Protein AF-A0A843LZJ2-F1 (afdb_monomer_lite)

Structure (mmCIF, N/CA/C/O backbone):
data_AF-A0A843LZJ2-F1
#
_entry.id   AF-A0A843LZJ2-F1
#
loop_
_atom_site.group_PDB
_atom_site.id
_atom_site.type_symbol
_atom_site.label_atom_id
_atom_site.label_alt_id
_atom_site.label_comp_id
_atom_site.label_asym_id
_atom_site.label_entity_id
_atom_site.label_seq_id
_atom_site.pdbx_PDB_ins_code
_atom_site.Cartn_x
_atom_site.Cartn_y
_atom_site.Cartn_z
_atom_site.occupancy
_atom_site.B_iso_or_equiv
_atom_site.auth_seq_id
_atom_site.auth_comp_id
_atom_site.auth_asym_id
_atom_site.auth_atom_id
_atom_site.pdbx_PDB_model_num
ATOM 1 N N . MET A 1 1 ? 17.693 2.033 5.895 1.00 59.19 1 MET A N 1
ATOM 2 C CA . MET A 1 1 ? 16.723 3.077 6.287 1.00 59.19 1 MET A CA 1
ATOM 3 C C . MET A 1 1 ? 16.657 4.101 5.168 1.00 59.19 1 MET A C 1
ATOM 5 O O . MET A 1 1 ? 17.699 4.420 4.603 1.00 59.19 1 MET A O 1
ATOM 9 N N . SER A 1 2 ? 15.455 4.551 4.815 1.00 78.00 2 SER A N 1
ATOM 10 C CA . SER A 1 2 ? 15.228 5.676 3.907 1.00 78.00 2 SER A CA 1
ATOM 11 C C . SER A 1 2 ? 15.873 6.937 4.473 1.00 78.00 2 SER A C 1
ATOM 13 O O . SER A 1 2 ? 15.795 7.189 5.675 1.00 78.00 2 SER A O 1
ATOM 15 N N . LYS A 1 3 ? 16.512 7.731 3.607 1.00 71.62 3 LYS A N 1
ATOM 16 C CA . LYS A 1 3 ? 17.080 9.030 3.994 1.00 71.62 3 LYS A CA 1
ATOM 17 C C . LYS A 1 3 ? 16.000 10.080 4.270 1.00 71.62 3 LYS A C 1
ATOM 19 O O . LYS A 1 3 ? 16.296 11.067 4.928 1.00 71.62 3 LYS A O 1
ATOM 24 N N . CYS A 1 4 ? 14.785 9.865 3.767 1.00 66.31 4 CYS A N 1
ATOM 25 C CA . CYS A 1 4 ? 13.706 10.846 3.822 1.00 66.31 4 CYS A CA 1
ATOM 26 C C . CYS A 1 4 ? 12.745 10.570 4.988 1.00 66.31 4 CYS A C 1
ATOM 28 O O . CYS A 1 4 ? 12.424 11.487 5.729 1.00 66.31 4 CYS A O 1
ATOM 30 N N . HIS A 1 5 ? 12.321 9.310 5.179 1.00 77.56 5 HIS A N 1
ATOM 31 C CA . HIS A 1 5 ? 11.197 8.976 6.074 1.00 77.56 5 HIS A CA 1
ATOM 32 C C . HIS A 1 5 ? 11.365 7.623 6.798 1.00 77.56 5 HIS A C 1
ATOM 34 O O . HIS A 1 5 ? 10.472 6.785 6.835 1.00 77.56 5 HIS A O 1
ATOM 40 N N . GLY A 1 6 ? 12.538 7.359 7.381 1.00 86.31 6 GLY A N 1
ATOM 41 C CA . GLY A 1 6 ? 12.720 6.190 8.252 1.00 86.31 6 GLY A CA 1
ATOM 42 C C . GLY A 1 6 ? 12.729 4.849 7.504 1.00 86.31 6 GLY A C 1
ATOM 43 O O . GLY A 1 6 ? 13.756 4.464 6.941 1.00 86.31 6 GLY A O 1
ATOM 44 N N . ARG A 1 7 ? 11.630 4.084 7.536 1.00 89.88 7 ARG A N 1
ATOM 45 C CA . ARG A 1 7 ? 11.516 2.820 6.777 1.00 89.88 7 ARG A CA 1
ATOM 46 C C . ARG A 1 7 ? 11.232 3.121 5.300 1.00 89.88 7 ARG A C 1
ATOM 48 O O . ARG A 1 7 ? 10.921 4.245 4.930 1.00 89.88 7 ARG A O 1
ATOM 55 N N . GLY A 1 8 ? 11.459 2.153 4.423 1.00 91.56 8 GLY A N 1
ATOM 56 C CA . GLY A 1 8 ? 11.220 2.341 2.996 1.00 91.56 8 GLY A CA 1
ATOM 57 C C . GLY A 1 8 ? 11.446 1.065 2.208 1.00 91.56 8 GLY A C 1
ATOM 58 O O . GLY A 1 8 ? 12.238 0.214 2.624 1.00 91.56 8 GLY A O 1
ATOM 59 N N . VAL A 1 9 ? 10.762 0.964 1.075 1.00 95.00 9 VAL A N 1
ATOM 60 C CA . VAL A 1 9 ? 10.885 -0.148 0.132 1.00 95.00 9 VAL A CA 1
ATOM 61 C C . VAL A 1 9 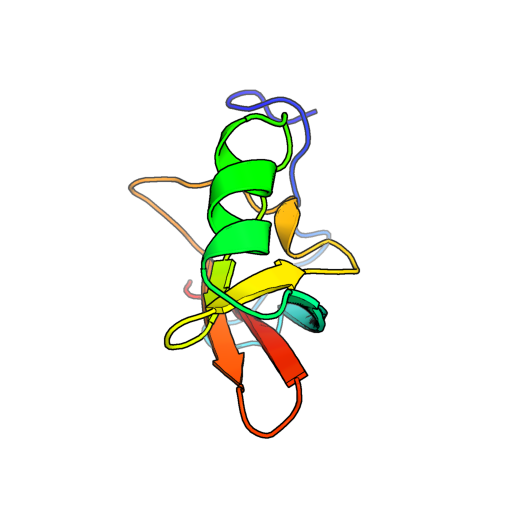? 11.882 0.210 -0.967 1.00 95.00 9 VAL A C 1
ATOM 63 O O . VAL A 1 9 ? 11.887 1.329 -1.476 1.00 95.00 9 VAL A O 1
ATOM 66 N N . PHE A 1 10 ? 12.754 -0.741 -1.309 1.00 94.62 10 PHE A N 1
ATOM 67 C CA . PHE A 1 10 ? 13.809 -0.574 -2.307 1.00 94.62 10 PHE A CA 1
ATOM 68 C C . PHE A 1 10 ? 13.807 -1.763 -3.262 1.00 94.62 10 PHE A C 1
ATOM 70 O O . PHE A 1 10 ? 13.766 -2.916 -2.825 1.00 94.62 10 PHE A O 1
ATOM 77 N N . ALA A 1 11 ? 13.890 -1.483 -4.560 1.00 94.81 11 ALA A N 1
ATOM 78 C CA . ALA A 1 11 ? 13.984 -2.519 -5.574 1.00 94.81 11 ALA A CA 1
ATOM 79 C C . ALA A 1 11 ? 15.297 -3.305 -5.419 1.00 94.81 11 ALA A C 1
ATOM 81 O O . ALA A 1 11 ? 16.369 -2.731 -5.226 1.00 94.81 11 ALA A O 1
ATOM 82 N N . ARG A 1 12 ? 15.213 -4.638 -5.495 1.00 95.19 12 ARG A N 1
ATOM 83 C CA . ARG A 1 12 ? 16.385 -5.537 -5.465 1.00 95.19 12 ARG A CA 1
ATOM 84 C C . ARG A 1 12 ? 16.862 -5.964 -6.853 1.00 95.19 12 ARG A C 1
ATOM 86 O O . ARG A 1 12 ? 17.854 -6.679 -6.959 1.00 95.19 12 ARG A O 1
ATOM 93 N N . ARG A 1 13 ? 16.124 -5.567 -7.884 1.00 95.94 13 ARG A N 1
ATOM 94 C CA . ARG A 1 13 ? 16.365 -5.824 -9.301 1.00 95.94 13 ARG A CA 1
ATOM 95 C C . ARG A 1 13 ? 15.727 -4.706 -10.115 1.00 95.94 13 ARG A C 1
ATOM 97 O O . ARG A 1 13 ? 14.919 -3.951 -9.572 1.00 95.94 13 ARG A O 1
ATOM 104 N N . ASP A 1 14 ? 16.024 -4.684 -11.402 1.00 96.06 14 ASP A N 1
ATOM 105 C CA . ASP A 1 14 ? 15.331 -3.813 -12.340 1.00 96.06 14 ASP A CA 1
ATOM 106 C C . ASP A 1 14 ? 13.858 -4.235 -12.473 1.00 96.06 14 ASP A C 1
ATOM 108 O O . ASP A 1 14 ? 13.518 -5.428 -12.442 1.00 96.06 14 ASP A O 1
ATOM 112 N N . LEU A 1 15 ? 12.989 -3.231 -12.568 1.00 96.75 15 LEU A N 1
ATOM 113 C CA . LEU A 1 15 ? 11.545 -3.357 -12.745 1.00 96.75 15 LEU A CA 1
ATOM 114 C C . LEU A 1 15 ? 11.169 -2.702 -14.070 1.00 96.75 15 LEU A C 1
ATOM 116 O O . LEU A 1 15 ? 11.715 -1.657 -14.421 1.00 96.75 15 LEU A O 1
ATOM 120 N N . LEU A 1 16 ? 10.244 -3.315 -14.802 1.00 96.69 16 LEU A N 1
ATOM 121 C CA . LEU A 1 16 ? 9.698 -2.717 -16.017 1.00 96.69 16 LEU A CA 1
ATOM 122 C C . LEU A 1 16 ? 8.534 -1.786 -15.669 1.00 96.69 16 LEU A C 1
ATOM 124 O O . LEU A 1 16 ? 7.766 -2.054 -14.748 1.00 96.69 16 LEU A O 1
ATOM 128 N N . ALA A 1 17 ? 8.359 -0.713 -16.440 1.00 96.38 17 ALA A N 1
ATOM 129 C CA . ALA A 1 17 ? 7.181 0.139 -16.312 1.00 96.38 17 ALA A CA 1
ATOM 130 C C . ALA A 1 17 ? 5.893 -0.689 -16.504 1.00 96.38 17 ALA A C 1
ATOM 132 O O . ALA A 1 17 ? 5.776 -1.473 -17.447 1.00 96.38 17 ALA A O 1
ATOM 133 N N . GLY A 1 18 ? 4.936 -0.523 -15.592 1.00 96.31 18 GLY A N 1
ATOM 134 C CA . GLY A 1 18 ? 3.686 -1.281 -15.517 1.00 96.31 18 GLY A CA 1
ATOM 135 C C . GLY A 1 18 ? 3.785 -2.625 -14.785 1.00 96.31 18 GLY A C 1
ATOM 136 O O . GLY A 1 18 ? 2.767 -3.293 -14.605 1.00 96.31 18 GLY A O 1
ATOM 137 N N . GLU A 1 19 ? 4.974 -3.044 -14.349 1.00 97.69 19 GLU A N 1
ATOM 138 C CA . GLU A 1 19 ? 5.150 -4.303 -13.624 1.00 97.69 19 GLU A CA 1
ATOM 139 C C . GLU A 1 19 ? 4.541 -4.233 -12.214 1.00 97.69 19 GLU A C 1
ATOM 141 O O . GLU A 1 19 ? 4.746 -3.260 -11.488 1.00 97.69 19 GLU A O 1
ATOM 146 N N . VAL A 1 20 ? 3.822 -5.285 -11.802 1.00 97.25 20 VAL A N 1
ATOM 147 C CA . VAL A 1 20 ? 3.343 -5.431 -10.417 1.00 97.25 20 VAL A CA 1
ATOM 148 C C . VAL A 1 20 ? 4.542 -5.653 -9.498 1.00 97.25 20 VAL A C 1
ATOM 150 O O . VAL A 1 20 ? 5.249 -6.654 -9.616 1.00 97.25 20 VAL A O 1
ATOM 153 N N . ILE A 1 21 ? 4.739 -4.741 -8.552 1.00 97.75 21 ILE A N 1
ATOM 154 C CA . ILE A 1 21 ? 5.759 -4.845 -7.508 1.00 97.75 21 ILE A CA 1
ATOM 155 C C . ILE A 1 21 ? 5.238 -5.706 -6.355 1.00 97.75 21 ILE A C 1
ATOM 157 O O . ILE A 1 21 ? 5.930 -6.621 -5.911 1.00 97.75 21 ILE A O 1
ATOM 161 N N . GLU A 1 22 ? 4.027 -5.420 -5.873 1.00 97.75 22 GLU A N 1
ATOM 162 C CA . GLU A 1 22 ? 3.425 -6.110 -4.730 1.00 97.75 22 GLU A CA 1
ATOM 163 C C . GLU A 1 22 ? 1.894 -6.100 -4.817 1.00 97.75 22 GLU A C 1
ATOM 165 O O . GLU A 1 22 ? 1.287 -5.157 -5.329 1.00 97.75 22 GLU A O 1
ATOM 170 N N . VAL A 1 23 ? 1.273 -7.158 -4.295 1.00 98.06 23 VAL A N 1
ATOM 171 C CA . VAL A 1 23 ? -0.164 -7.222 -4.020 1.00 98.06 23 VAL A CA 1
ATOM 172 C C . VAL A 1 23 ? -0.326 -7.363 -2.513 1.00 98.06 23 VAL A C 1
ATOM 174 O O . VAL A 1 23 ? 0.070 -8.373 -1.931 1.00 98.06 23 VAL A O 1
ATOM 177 N N . CYS A 1 24 ? -0.888 -6.336 -1.895 1.00 98.19 24 CYS A N 1
ATOM 178 C CA . CYS A 1 24 ? -1.012 -6.188 -0.456 1.00 98.19 24 CYS A CA 1
ATOM 179 C C . CYS A 1 24 ? -2.462 -6.459 -0.048 1.00 98.19 24 CYS A C 1
ATOM 181 O O . CYS A 1 24 ? -3.334 -5.653 -0.378 1.00 98.19 24 CYS A O 1
ATOM 183 N N . PRO A 1 25 ? -2.754 -7.541 0.689 1.00 97.88 25 PRO A N 1
ATOM 184 C CA . PRO A 1 25 ? -4.046 -7.684 1.346 1.00 97.88 25 PRO A CA 1
ATOM 185 C C . PRO A 1 25 ? -4.269 -6.519 2.313 1.00 97.88 25 PRO A C 1
ATOM 187 O O . PRO A 1 25 ? -3.307 -6.021 2.906 1.00 97.88 25 PRO A O 1
ATOM 190 N N . VAL A 1 26 ? -5.517 -6.098 2.501 1.00 97.00 26 VAL A N 1
ATOM 191 C CA . VAL A 1 26 ? -5.834 -4.998 3.420 1.00 97.00 26 VAL A CA 1
ATOM 192 C C . VAL A 1 26 ? -6.672 -5.447 4.611 1.00 97.00 26 VAL A C 1
ATOM 194 O O . VAL A 1 26 ? -7.494 -6.357 4.510 1.00 97.00 26 VAL A O 1
ATOM 197 N N . ILE A 1 27 ? -6.487 -4.768 5.741 1.00 95.06 27 ILE A N 1
ATOM 198 C CA . ILE A 1 27 ? -7.464 -4.757 6.832 1.00 95.06 27 ILE A CA 1
ATOM 199 C C . ILE A 1 27 ? -8.350 -3.537 6.604 1.00 95.06 27 ILE A C 1
ATOM 201 O O . ILE A 1 27 ? -7.883 -2.410 6.759 1.00 95.06 27 ILE A O 1
ATOM 205 N N . VAL A 1 28 ? -9.603 -3.767 6.213 1.00 94.12 28 VAL A N 1
ATOM 206 C CA . VAL A 1 28 ? -10.610 -2.704 6.097 1.00 94.12 28 VAL A CA 1
ATOM 207 C C . VAL A 1 28 ? -11.169 -2.418 7.483 1.00 94.12 28 VAL A C 1
ATOM 209 O O . VAL A 1 28 ? -11.571 -3.343 8.189 1.00 94.12 28 VAL A O 1
ATOM 212 N N . LEU A 1 29 ? -11.183 -1.146 7.852 1.00 89.25 29 LEU A N 1
ATOM 213 C CA . LEU A 1 29 ? -11.702 -0.649 9.116 1.00 89.25 29 LEU A CA 1
ATOM 214 C C . LEU A 1 29 ? -13.088 -0.053 8.871 1.00 89.25 29 LEU A C 1
ATOM 216 O O . LEU A 1 29 ? -13.314 0.647 7.883 1.00 89.25 29 LEU A O 1
ATOM 220 N N . GLY A 1 30 ? -14.044 -0.432 9.710 1.00 80.69 30 GLY A N 1
ATOM 221 C CA . GLY A 1 30 ? -15.464 -0.194 9.494 1.00 80.69 30 GLY A CA 1
ATOM 222 C C . GLY A 1 30 ? -15.965 1.066 10.193 1.00 80.69 30 GLY A C 1
ATOM 223 O O . GLY A 1 30 ? -15.832 1.204 11.403 1.00 80.69 30 GLY A O 1
ATOM 224 N N . GLY A 1 31 ? -16.654 1.930 9.444 1.00 80.62 31 GLY A N 1
ATOM 225 C CA . GLY A 1 31 ? -17.364 3.095 9.975 1.00 80.62 31 GLY A CA 1
ATOM 226 C C . GLY A 1 31 ? -16.480 4.315 10.257 1.00 80.62 31 GLY A C 1
ATOM 227 O O . GLY A 1 31 ? -15.268 4.212 10.435 1.00 80.62 31 GLY A O 1
ATOM 228 N N . ALA A 1 32 ? -17.121 5.486 10.318 1.00 75.88 32 ALA A N 1
ATOM 229 C CA . ALA A 1 32 ? -16.454 6.765 10.582 1.00 75.88 32 ALA A CA 1
ATOM 230 C C . ALA A 1 32 ? -15.721 6.783 11.939 1.00 75.88 32 ALA A C 1
ATOM 232 O O . ALA A 1 32 ? -14.644 7.365 12.051 1.00 75.88 32 ALA A O 1
ATOM 233 N N . ASP A 1 33 ? -16.259 6.082 12.942 1.00 85.25 33 ASP A N 1
ATOM 234 C CA . ASP A 1 33 ? -15.684 6.024 14.289 1.00 85.25 33 ASP A CA 1
ATOM 235 C C . ASP A 1 33 ? -14.276 5.397 14.301 1.00 85.25 33 ASP A C 1
ATOM 237 O O . ASP A 1 33 ? -13.392 5.873 15.014 1.00 85.25 33 ASP A O 1
ATOM 241 N N . GLU A 1 34 ? -14.029 4.345 13.509 1.00 86.12 34 GLU A N 1
ATOM 242 C CA . GLU A 1 34 ? -12.707 3.702 13.452 1.00 86.12 34 GLU A CA 1
ATOM 243 C C . GLU A 1 34 ? -11.672 4.578 12.735 1.00 86.12 34 GLU A C 1
ATOM 245 O O . GLU A 1 34 ? -10.512 4.628 13.154 1.00 86.12 34 GLU A O 1
ATOM 250 N N . GLN A 1 35 ? -12.089 5.319 11.705 1.00 86.31 35 GLN A N 1
ATOM 251 C CA . GLN A 1 35 ? -11.223 6.281 11.023 1.00 86.31 35 GLN A CA 1
ATOM 252 C C . GLN A 1 35 ? -10.822 7.430 11.960 1.00 86.31 35 GLN A C 1
ATOM 254 O O . GLN A 1 35 ? -9.636 7.735 12.084 1.00 86.31 35 GLN A O 1
ATOM 259 N N . GLU A 1 36 ? -11.768 8.001 12.713 1.00 88.88 36 GLU A N 1
ATOM 260 C CA . GLU A 1 36 ? -11.459 9.044 13.702 1.00 88.88 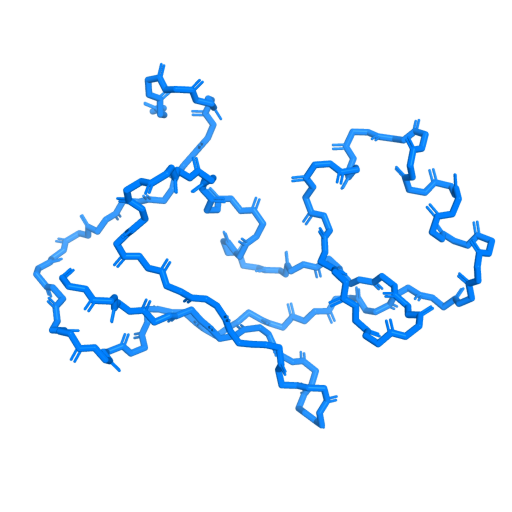36 GLU A CA 1
ATOM 261 C C . GLU A 1 36 ? -10.507 8.563 14.809 1.00 88.88 36 GLU A C 1
ATOM 263 O O . GLU A 1 36 ? -9.764 9.357 15.400 1.00 88.88 36 GLU A O 1
ATOM 268 N N . LEU A 1 37 ? -10.546 7.270 15.144 1.00 90.75 37 LEU A N 1
ATOM 269 C CA . LEU A 1 37 ? -9.599 6.672 16.080 1.00 90.75 37 LEU A CA 1
ATOM 270 C C . LEU A 1 37 ? -8.212 6.539 15.452 1.00 90.75 37 LEU A C 1
ATOM 272 O O . LEU A 1 37 ? -7.235 6.891 16.114 1.00 90.75 37 LEU A O 1
ATOM 276 N N . LEU A 1 38 ? -8.109 6.086 14.199 1.00 89.31 38 LEU A N 1
ATOM 277 C CA . LEU A 1 38 ? -6.832 5.987 13.485 1.00 89.31 38 LEU A CA 1
ATOM 278 C C . LEU A 1 38 ? -6.116 7.327 13.375 1.00 89.31 38 LEU A C 1
ATOM 280 O O . LEU A 1 38 ? -4.904 7.368 13.598 1.00 89.31 38 LEU A O 1
ATOM 284 N N . ASP A 1 39 ? -6.860 8.400 13.111 1.00 88.94 39 ASP A N 1
ATOM 285 C CA . ASP A 1 39 ? -6.331 9.762 12.995 1.00 88.94 39 ASP A CA 1
ATOM 286 C C . ASP A 1 39 ? -5.615 10.241 14.264 1.00 88.94 39 ASP A C 1
ATOM 288 O O . ASP A 1 39 ? -4.773 11.137 14.228 1.00 88.94 39 ASP A O 1
ATOM 292 N N . LYS A 1 40 ? -5.904 9.608 15.405 1.00 92.81 40 LYS A N 1
ATOM 293 C CA . LYS A 1 40 ? -5.282 9.899 16.705 1.00 92.81 40 LYS A CA 1
ATOM 294 C C . LYS A 1 40 ? -4.096 8.981 17.013 1.00 92.81 40 LYS A C 1
ATOM 296 O O . LYS A 1 40 ? -3.543 9.044 18.111 1.00 92.81 40 LYS A O 1
ATOM 301 N N . THR A 1 41 ? -3.701 8.116 16.080 1.00 92.75 41 THR A N 1
ATOM 302 C CA . THR A 1 41 ? -2.606 7.151 16.242 1.00 92.75 41 THR A CA 1
ATOM 303 C C . THR A 1 41 ? -1.487 7.384 15.233 1.00 92.75 41 THR A C 1
ATOM 305 O O . THR A 1 41 ? -1.653 8.057 14.222 1.00 92.75 41 THR A O 1
ATOM 308 N N . HIS A 1 42 ? -0.343 6.736 15.456 1.00 89.69 42 HIS A N 1
ATOM 309 C CA . HIS A 1 42 ? 0.745 6.710 14.477 1.00 89.69 42 HIS A CA 1
ATOM 310 C C . HIS A 1 42 ? 0.393 5.994 13.166 1.00 89.69 42 HIS A C 1
ATOM 312 O O . HIS A 1 42 ? 1.192 6.062 12.244 1.00 89.69 42 HIS A O 1
ATOM 318 N N . LEU A 1 43 ? -0.748 5.297 13.070 1.00 89.88 43 LEU A N 1
ATOM 319 C CA . LEU A 1 43 ? -1.197 4.675 11.822 1.00 89.88 43 LEU A CA 1
ATOM 320 C C . LEU A 1 43 ? -1.835 5.673 10.851 1.00 89.88 43 LEU A C 1
ATOM 322 O O . LEU A 1 43 ? -2.073 5.295 9.708 1.00 89.88 43 LEU A O 1
ATOM 326 N N . PHE A 1 44 ? -2.069 6.920 11.276 1.00 90.44 44 PHE A N 1
ATOM 327 C CA . PHE A 1 44 ? -2.586 7.986 10.418 1.00 90.44 44 PHE A CA 1
ATOM 328 C C . PHE A 1 44 ? -1.795 8.125 9.110 1.00 90.44 44 PHE A C 1
ATOM 330 O O . PHE A 1 44 ? -2.380 8.181 8.037 1.00 90.44 44 PHE A O 1
ATOM 337 N N . ASP A 1 45 ? -0.464 8.059 9.184 1.00 90.38 45 ASP A N 1
ATOM 338 C CA . ASP A 1 45 ? 0.413 8.184 8.011 1.00 90.38 45 ASP A CA 1
ATOM 339 C C . ASP A 1 45 ? 0.518 6.890 7.169 1.00 90.38 45 ASP A C 1
ATOM 341 O O . ASP A 1 45 ? 1.315 6.822 6.234 1.00 90.38 45 ASP A O 1
ATOM 345 N N . TYR A 1 46 ? -0.219 5.831 7.528 1.00 92.25 46 TYR A N 1
ATOM 346 C CA . TYR A 1 46 ? -0.019 4.468 7.014 1.00 92.25 46 TYR A CA 1
ATOM 347 C C . TYR A 1 46 ? -1.286 3.803 6.463 1.00 92.25 46 TYR A C 1
ATOM 349 O O . TYR A 1 46 ? -1.180 2.725 5.863 1.00 92.25 46 TYR A O 1
ATOM 357 N N . TYR A 1 47 ? -2.469 4.382 6.678 1.00 93.50 47 TYR A N 1
ATOM 358 C CA . TYR A 1 47 ? -3.712 3.867 6.110 1.00 93.50 47 TYR A CA 1
ATOM 359 C C . TYR A 1 47 ? -4.032 4.534 4.767 1.00 93.50 47 TYR A C 1
ATOM 361 O O . TYR A 1 47 ? -3.539 5.608 4.436 1.00 93.50 47 TYR A O 1
ATOM 369 N N . PHE A 1 48 ? -4.863 3.861 3.983 1.00 93.38 48 PHE A N 1
ATOM 370 C CA . PHE A 1 48 ? -5.337 4.283 2.676 1.00 93.38 48 PHE A CA 1
ATOM 371 C C . PHE A 1 48 ? -6.831 4.575 2.742 1.00 93.38 48 PHE A C 1
ATOM 373 O O . PHE A 1 48 ? -7.577 3.896 3.454 1.00 93.38 48 PHE A O 1
ATOM 380 N N . GLU A 1 49 ? -7.268 5.554 1.959 1.00 91.31 49 GLU A N 1
ATOM 381 C CA . GLU A 1 49 ? -8.686 5.766 1.692 1.00 91.31 49 GLU A CA 1
ATOM 382 C C . GLU A 1 49 ? -9.253 4.554 0.936 1.00 91.31 49 GLU A C 1
ATOM 384 O O . GLU A 1 49 ? -8.664 4.057 -0.031 1.00 91.31 49 GLU A O 1
ATOM 389 N N . TRP A 1 50 ? -10.394 4.051 1.402 1.00 92.31 50 TRP A N 1
ATOM 390 C CA . TRP A 1 50 ? -11.018 2.828 0.912 1.00 92.31 50 TRP A CA 1
ATOM 391 C C . TRP A 1 50 ? -12.520 3.033 0.697 1.00 92.31 50 TRP A C 1
ATOM 393 O O . TRP A 1 50 ? -13.366 2.471 1.395 1.00 92.31 50 TRP A O 1
ATOM 403 N N . GLY A 1 51 ? -12.866 3.882 -0.273 1.00 86.06 51 GLY A N 1
ATOM 404 C CA . GLY A 1 51 ? -14.238 4.371 -0.429 1.00 86.06 51 GLY A CA 1
ATOM 405 C C . GLY A 1 51 ? -14.588 5.321 0.717 1.00 86.06 51 GLY A C 1
ATOM 406 O O . GLY A 1 51 ? -13.855 6.267 0.957 1.00 86.06 51 GLY A O 1
ATOM 407 N N . GLU A 1 52 ? -15.676 5.052 1.444 1.00 85.50 52 GLU A N 1
ATOM 408 C CA . GLU A 1 52 ? -16.053 5.803 2.661 1.00 85.50 52 GLU A CA 1
ATOM 409 C C . GLU A 1 52 ? -15.369 5.272 3.938 1.00 85.50 52 GLU A C 1
ATOM 411 O O . GLU A 1 52 ? -15.746 5.637 5.049 1.00 85.50 52 GLU A O 1
ATOM 416 N N . LEU A 1 53 ? -14.412 4.352 3.787 1.00 90.00 53 LEU A N 1
ATOM 417 C CA . LEU A 1 53 ? -13.730 3.658 4.876 1.00 90.00 53 LEU A CA 1
ATOM 418 C C . LEU A 1 53 ? -12.219 3.911 4.833 1.00 90.00 53 LEU A C 1
ATOM 420 O O . LEU A 1 53 ? -11.683 4.467 3.874 1.00 90.00 53 LEU A O 1
ATOM 424 N N . ALA A 1 54 ? -11.522 3.421 5.855 1.00 92.56 54 ALA A N 1
ATOM 425 C CA . ALA A 1 54 ? -10.067 3.368 5.901 1.00 92.56 54 ALA A CA 1
ATOM 426 C C . ALA A 1 54 ? -9.578 1.921 5.759 1.00 92.56 54 ALA A C 1
ATOM 428 O O . ALA A 1 54 ? -10.231 0.977 6.210 1.00 92.56 54 ALA A O 1
ATOM 429 N N . ALA A 1 55 ? -8.404 1.731 5.162 1.00 95.06 55 ALA A N 1
ATOM 430 C CA . ALA A 1 55 ? -7.781 0.420 5.050 1.00 95.06 55 ALA A CA 1
ATOM 431 C C . ALA A 1 55 ? -6.280 0.476 5.337 1.00 95.06 55 ALA A C 1
ATOM 433 O O . ALA A 1 55 ? -5.565 1.330 4.822 1.00 95.06 55 ALA A O 1
ATOM 434 N N . VAL A 1 56 ? -5.772 -0.468 6.125 1.00 95.69 56 VAL A N 1
ATOM 435 C CA . VAL A 1 56 ? -4.329 -0.616 6.354 1.00 95.69 56 VAL A CA 1
ATOM 436 C C . VAL A 1 56 ? -3.792 -1.694 5.424 1.00 95.69 56 VAL A C 1
ATOM 438 O O . VAL A 1 56 ? -4.272 -2.832 5.443 1.00 95.69 56 VAL A O 1
ATOM 441 N N . ALA A 1 57 ? -2.783 -1.351 4.623 1.00 97.12 57 ALA A N 1
ATOM 442 C CA . ALA A 1 57 ? -2.119 -2.313 3.759 1.00 97.12 57 ALA A CA 1
ATOM 443 C C . ALA A 1 57 ? -1.195 -3.220 4.578 1.00 97.12 57 ALA A C 1
ATOM 445 O O . ALA A 1 57 ? -0.335 -2.759 5.331 1.00 97.12 57 ALA A O 1
ATOM 446 N N . LEU A 1 58 ? -1.348 -4.528 4.399 1.00 96.44 58 LEU A N 1
ATOM 447 C CA . LEU A 1 58 ? -0.405 -5.512 4.916 1.00 96.44 58 LEU A CA 1
ATOM 448 C C . LEU A 1 58 ? 0.792 -5.650 3.959 1.00 96.44 58 LEU A C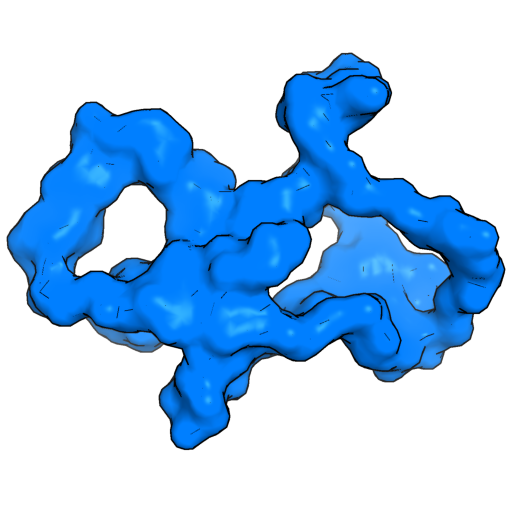 1
ATOM 450 O O . LEU A 1 58 ? 0.940 -4.895 2.996 1.00 96.44 58 LEU A O 1
ATOM 454 N N . GLY A 1 59 ? 1.685 -6.602 4.241 1.00 95.38 59 GLY A N 1
ATOM 455 C CA . GLY A 1 59 ? 2.936 -6.731 3.489 1.00 95.38 59 GLY A CA 1
ATOM 456 C C . GLY A 1 59 ? 3.818 -5.497 3.679 1.00 95.38 59 GLY A C 1
ATOM 457 O O . GLY A 1 59 ? 3.975 -5.019 4.807 1.00 95.38 59 GLY A O 1
ATOM 458 N N . TYR A 1 60 ? 4.389 -4.976 2.592 1.00 95.88 60 TYR A N 1
ATOM 459 C CA . TYR A 1 60 ? 5.131 -3.715 2.613 1.00 95.88 60 TYR A CA 1
ATOM 460 C C . TYR A 1 60 ? 4.306 -2.509 2.160 1.00 95.88 60 TYR A C 1
ATOM 462 O O . TYR A 1 60 ? 4.856 -1.410 2.136 1.00 95.88 60 TYR A O 1
ATOM 470 N N . GLY A 1 61 ? 3.011 -2.665 1.858 1.00 95.94 61 GLY A N 1
ATOM 471 C CA . GLY A 1 61 ? 2.189 -1.619 1.239 1.00 95.94 61 GLY A CA 1
ATOM 472 C C . GLY A 1 61 ? 2.221 -0.272 1.965 1.00 95.94 61 GLY A C 1
ATOM 473 O O . GLY A 1 61 ? 2.504 0.753 1.350 1.00 95.94 61 GLY A O 1
ATOM 474 N N . SER A 1 62 ? 2.060 -0.272 3.288 1.00 95.56 62 SER A N 1
ATOM 475 C CA . SER A 1 62 ? 2.125 0.951 4.101 1.00 95.56 62 SER A CA 1
ATOM 476 C C . SER A 1 62 ? 3.554 1.480 4.324 1.00 95.56 62 SER A C 1
ATOM 478 O O . SER A 1 62 ? 3.750 2.494 4.976 1.00 95.56 62 SER A O 1
ATOM 480 N N . LEU A 1 63 ? 4.593 0.807 3.824 1.00 94.75 63 LEU A N 1
ATOM 481 C CA . LEU A 1 63 ? 5.997 1.215 3.983 1.00 94.75 63 LEU A CA 1
ATOM 482 C C . LEU A 1 63 ? 6.576 1.896 2.734 1.00 94.75 63 LEU A C 1
ATOM 484 O O . LEU A 1 63 ? 7.747 2.297 2.743 1.00 94.75 63 LEU A O 1
ATOM 488 N N . TYR A 1 64 ? 5.790 2.025 1.663 1.00 94.38 64 TYR A N 1
ATOM 489 C CA . TYR A 1 64 ? 6.160 2.829 0.504 1.00 94.38 64 TYR A CA 1
ATOM 490 C C . TYR A 1 64 ? 6.057 4.310 0.864 1.00 94.38 64 TYR A C 1
ATOM 49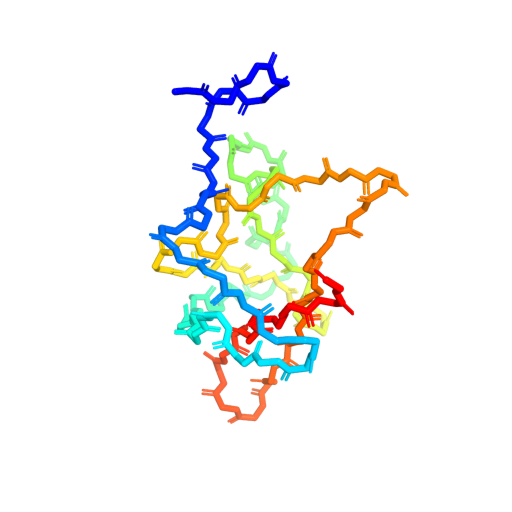2 O O . TYR A 1 64 ? 5.019 4.795 1.295 1.00 94.38 64 TYR A O 1
ATOM 500 N N . ASN A 1 65 ? 7.157 5.040 0.696 1.00 92.75 65 ASN A N 1
ATOM 501 C CA . ASN A 1 65 ? 7.194 6.460 1.030 1.00 92.75 65 ASN A CA 1
ATOM 502 C C . ASN A 1 65 ? 6.570 7.312 -0.078 1.00 92.75 65 ASN A C 1
ATOM 504 O O . ASN A 1 65 ? 6.788 7.056 -1.263 1.00 92.75 65 ASN A O 1
ATOM 508 N N . HIS A 1 66 ? 5.920 8.407 0.315 1.00 90.06 66 HIS A N 1
ATOM 509 C CA . HIS A 1 66 ? 5.450 9.432 -0.612 1.00 90.06 66 HIS A CA 1
ATOM 510 C C . HIS A 1 66 ? 6.608 10.269 -1.179 1.00 90.06 66 HIS A C 1
ATOM 512 O O . HIS A 1 66 ? 7.600 10.557 -0.500 1.00 90.06 66 HIS A O 1
ATOM 518 N N . SER A 1 67 ? 6.477 10.678 -2.442 1.00 90.62 67 SER A N 1
ATOM 519 C CA . SER A 1 67 ? 7.415 11.569 -3.129 1.00 90.62 67 SER A CA 1
ATOM 520 C C . SER A 1 67 ? 6.709 12.315 -4.257 1.00 90.62 67 SER A C 1
ATOM 522 O O . SER A 1 67 ? 5.910 11.726 -4.979 1.00 90.62 67 SER A O 1
ATOM 524 N N . SER A 1 68 ? 7.062 13.585 -4.474 1.00 87.81 68 SER A N 1
ATOM 525 C CA . SER A 1 68 ? 6.606 14.358 -5.642 1.00 87.81 68 SER A CA 1
ATOM 526 C C . SER A 1 68 ? 7.127 13.803 -6.972 1.00 87.81 68 SER A C 1
ATOM 528 O O . SER A 1 68 ? 6.573 14.095 -8.025 1.00 87.81 68 SER A O 1
ATOM 530 N N . HIS A 1 69 ? 8.179 12.982 -6.921 1.00 91.81 69 HIS A N 1
ATOM 531 C CA . HIS A 1 69 ? 8.753 12.284 -8.067 1.00 91.81 69 HIS A CA 1
ATOM 532 C C . HIS A 1 69 ? 8.593 10.767 -7.896 1.00 91.81 69 HIS A C 1
ATOM 534 O O . HIS A 1 69 ? 9.562 10.025 -8.074 1.00 91.81 69 HIS A O 1
ATOM 540 N N . ALA A 1 70 ? 7.401 10.300 -7.514 1.00 92.94 70 ALA A N 1
ATOM 541 C CA . ALA A 1 70 ? 7.111 8.877 -7.335 1.00 92.94 70 ALA A CA 1
ATOM 542 C C . ALA A 1 70 ? 7.474 8.054 -8.587 1.00 92.94 70 ALA A C 1
ATOM 544 O O . ALA A 1 70 ? 7.340 8.524 -9.719 1.00 92.94 70 ALA A O 1
ATOM 545 N N . ASN A 1 71 ? 8.001 6.849 -8.374 1.00 95.38 71 ASN A N 1
ATOM 546 C CA . ASN A 1 71 ? 8.342 5.865 -9.409 1.00 95.38 71 ASN A CA 1
ATOM 547 C C . ASN A 1 71 ? 7.526 4.569 -9.276 1.00 95.38 71 ASN A C 1
ATOM 549 O O . ASN A 1 71 ? 7.742 3.626 -10.032 1.00 95.38 71 ASN A O 1
ATOM 553 N N . ALA A 1 72 ? 6.587 4.536 -8.335 1.00 96.50 72 ALA A N 1
ATOM 554 C CA . ALA A 1 72 ? 5.597 3.492 -8.184 1.00 96.50 72 ALA A CA 1
ATOM 555 C C . ALA A 1 72 ? 4.238 4.137 -7.905 1.00 96.50 72 ALA A C 1
ATOM 557 O O . ALA A 1 72 ? 4.176 5.164 -7.228 1.00 96.50 72 ALA A O 1
ATOM 558 N N . ASP A 1 73 ? 3.184 3.510 -8.411 1.00 96.25 73 ASP A N 1
ATOM 559 C CA . ASP A 1 73 ? 1.790 3.879 -8.180 1.00 96.25 73 ASP A CA 1
ATOM 560 C C . ASP A 1 73 ? 1.073 2.746 -7.448 1.00 96.25 73 ASP A C 1
ATOM 562 O O . ASP A 1 73 ? 1.511 1.594 -7.487 1.00 96.25 73 ASP A O 1
ATOM 566 N N . HIS A 1 74 ? -0.042 3.059 -6.792 1.00 95.38 74 HIS A N 1
ATOM 567 C CA . HIS A 1 74 ? -0.890 2.063 -6.148 1.00 95.38 74 HIS A CA 1
ATOM 568 C C . HIS A 1 74 ? -2.328 2.151 -6.662 1.00 95.38 74 HIS A C 1
ATOM 570 O O . HIS A 1 74 ? -2.816 3.225 -7.005 1.00 95.38 74 HIS A O 1
ATOM 576 N N . VAL A 1 75 ? -3.005 1.007 -6.709 1.00 95.75 75 VAL A N 1
ATOM 577 C CA . VAL A 1 75 ? -4.421 0.892 -7.067 1.00 95.75 75 VAL A CA 1
ATOM 578 C C . VAL A 1 75 ? -5.137 0.107 -5.978 1.00 95.75 75 VAL A C 1
ATOM 580 O O . VAL A 1 75 ? -4.730 -1.009 -5.651 1.00 95.75 75 VAL A O 1
ATOM 583 N N . CYS A 1 76 ? -6.213 0.680 -5.446 1.00 95.62 76 CYS A N 1
ATOM 584 C CA . CYS A 1 76 ? -7.109 0.020 -4.504 1.00 95.62 76 CYS A CA 1
ATOM 585 C C . CYS A 1 76 ? -8.115 -0.858 -5.266 1.00 95.62 76 CYS A C 1
ATOM 587 O O . C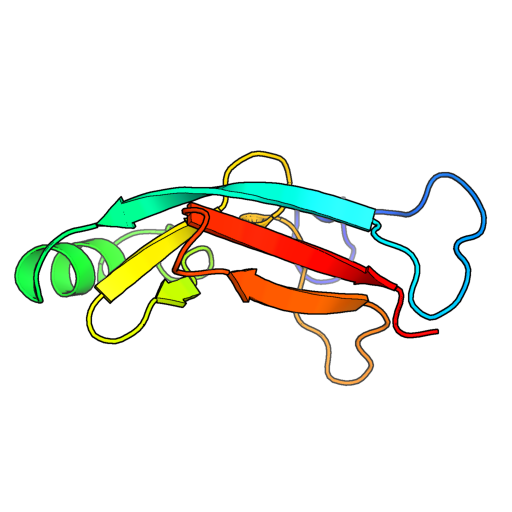YS A 1 76 ? -9.029 -0.350 -5.914 1.00 95.62 76 CYS A O 1
ATOM 589 N N . ASP A 1 77 ? -7.956 -2.180 -5.196 1.00 94.88 77 ASP A N 1
ATOM 590 C CA . ASP A 1 77 ? -8.932 -3.146 -5.702 1.00 94.88 77 ASP A CA 1
ATOM 591 C C . ASP A 1 77 ? -9.918 -3.505 -4.583 1.00 94.88 77 ASP A C 1
ATOM 593 O O . ASP A 1 77 ? -9.739 -4.462 -3.821 1.00 94.88 77 ASP A O 1
ATOM 597 N N . VAL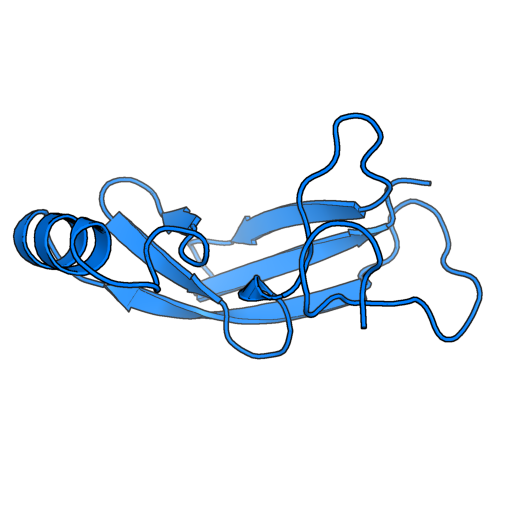 A 1 78 ? -10.977 -2.695 -4.488 1.00 91.50 78 VAL A N 1
ATOM 598 C CA . VAL A 1 78 ? -12.026 -2.825 -3.465 1.00 91.50 78 VAL A CA 1
ATOM 599 C C . VAL A 1 78 ? -12.743 -4.171 -3.546 1.00 91.50 78 VAL A C 1
ATOM 601 O O . VAL A 1 78 ? -13.104 -4.741 -2.519 1.00 91.50 78 VAL A O 1
ATOM 604 N N . HIS A 1 79 ? -12.906 -4.721 -4.751 1.00 90.94 79 HIS A N 1
ATOM 605 C CA . HIS A 1 79 ? -13.577 -6.004 -4.949 1.00 90.94 79 HIS A CA 1
ATOM 606 C C . HIS A 1 79 ? -12.751 -7.181 -4.437 1.00 90.94 79 HIS A C 1
ATOM 608 O O . HIS A 1 79 ? -13.319 -8.170 -3.973 1.00 90.94 79 HIS A O 1
ATOM 614 N N . ARG A 1 80 ? -11.422 -7.091 -4.535 1.00 93.44 80 ARG A N 1
ATOM 615 C CA . ARG A 1 80 ? -10.509 -8.142 -4.072 1.00 93.44 80 ARG A CA 1
ATOM 616 C C . ARG A 1 80 ? -10.011 -7.945 -2.646 1.00 93.44 80 ARG A C 1
ATOM 618 O O . ARG A 1 80 ? -9.489 -8.899 -2.078 1.00 93.44 80 ARG A O 1
ATOM 625 N N . GLY A 1 81 ? -10.174 -6.758 -2.061 1.00 95.12 81 GLY A N 1
ATOM 626 C CA . GLY A 1 81 ? -9.594 -6.462 -0.749 1.00 95.12 81 GLY A CA 1
ATOM 627 C C . GLY A 1 81 ? -8.071 -6.327 -0.817 1.00 95.12 81 GLY A C 1
ATOM 628 O O . GLY A 1 81 ? -7.366 -6.806 0.071 1.00 95.12 81 GLY A O 1
ATOM 629 N N . GLU A 1 82 ? -7.558 -5.725 -1.893 1.00 97.31 82 GLU A N 1
ATOM 630 C CA . GLU A 1 82 ? -6.124 -5.660 -2.182 1.00 97.31 82 GLU A CA 1
ATOM 631 C C . GLU A 1 82 ? -5.692 -4.254 -2.606 1.00 97.31 82 GLU A C 1
ATOM 633 O O . GLU A 1 82 ? -6.348 -3.605 -3.417 1.00 97.31 82 GLU A O 1
ATOM 638 N N . ILE A 1 83 ? -4.520 -3.820 -2.152 1.00 97.75 83 ILE A N 1
ATOM 639 C CA . ILE A 1 83 ? -3.787 -2.705 -2.754 1.00 97.75 83 ILE A CA 1
ATOM 640 C C . ILE A 1 83 ? -2.698 -3.286 -3.642 1.00 97.75 83 ILE A C 1
ATOM 642 O O . ILE A 1 83 ? -1.903 -4.118 -3.211 1.00 97.75 83 ILE A O 1
ATOM 646 N N . ARG A 1 84 ? -2.656 -2.855 -4.898 1.00 97.75 84 ARG A N 1
ATOM 647 C CA . ARG A 1 84 ? -1.683 -3.328 -5.884 1.00 97.75 84 ARG A CA 1
ATOM 648 C C . ARG A 1 84 ? -0.719 -2.214 -6.218 1.00 97.75 84 ARG A C 1
ATOM 650 O O . ARG A 1 84 ? -1.158 -1.143 -6.623 1.00 97.75 84 ARG A O 1
ATOM 657 N N . ILE A 1 85 ? 0.570 -2.478 -6.063 1.00 97.62 85 ILE A N 1
ATOM 658 C CA . ILE A 1 85 ? 1.632 -1.504 -6.296 1.00 97.62 85 ILE A CA 1
ATOM 659 C C . ILE A 1 85 ? 2.326 -1.849 -7.604 1.00 97.62 85 ILE A C 1
ATOM 661 O O . ILE A 1 85 ? 2.743 -2.989 -7.804 1.00 97.62 85 ILE A O 1
ATOM 665 N N . TYR A 1 86 ? 2.460 -0.862 -8.480 1.00 97.69 86 TYR A N 1
ATOM 666 C CA . TYR A 1 86 ? 3.024 -1.005 -9.816 1.00 97.69 86 TYR A CA 1
ATOM 667 C C . TYR A 1 86 ? 4.218 -0.082 -9.995 1.00 97.69 86 TYR A C 1
ATOM 669 O O . TYR A 1 86 ? 4.223 1.042 -9.500 1.00 97.69 86 TYR A O 1
ATOM 677 N N . ALA A 1 87 ? 5.219 -0.535 -10.741 1.00 97.00 87 ALA A N 1
ATOM 678 C CA . ALA A 1 87 ? 6.302 0.322 -11.189 1.00 97.00 87 ALA A CA 1
ATOM 679 C C . ALA A 1 87 ? 5.771 1.302 -12.241 1.00 97.00 87 ALA A C 1
ATOM 681 O O . ALA A 1 87 ? 5.163 0.895 -13.228 1.00 97.00 87 ALA A O 1
ATOM 682 N N . HIS A 1 88 ? 6.002 2.595 -12.040 1.00 91.62 88 HIS A N 1
ATOM 683 C CA . HIS A 1 88 ? 5.596 3.631 -12.986 1.00 91.62 88 HIS A CA 1
ATOM 684 C C . HIS A 1 88 ? 6.657 3.845 -14.075 1.00 91.62 88 HIS A C 1
ATOM 686 O O . HIS A 1 88 ? 6.323 4.061 -15.239 1.00 91.62 88 HIS A O 1
ATOM 692 N N . ARG A 1 89 ? 7.941 3.796 -13.698 1.00 83.81 89 ARG A N 1
ATOM 693 C CA . ARG A 1 89 ? 9.094 3.998 -14.584 1.00 83.81 89 ARG A CA 1
ATOM 694 C C . ARG A 1 89 ? 10.350 3.323 -14.055 1.00 83.81 89 ARG A C 1
ATOM 696 O O . ARG A 1 89 ? 10.430 3.153 -12.816 1.00 83.81 89 ARG A O 1
#

Foldseek 3Di:
DDPPDPFADDDPDDADAFAWPDKWAKDWDDDPVRVVVCCVDPCVQQWDDQPVTIIGTPDCRSRHDDDPPDQKDWDDPNVVNIIIIGGRD

pLDDT: mean 91.65, std 6.95, range [59.19, 98.19]

Sequence (89 aa):
MSKCHGRGVFARRDLLAGEVIEVCPVIVLGGADEQELLDKTHLFDYYFEWGELAAVALGYGSLYNHSSHANADHVCDVHRGEIRIYAHR

Radius of gyration: 13.67 Å; chains: 1; bounding box: 34×22×33 Å

Secondary structure (DSSP, 8-state):
-BTTTBS----SS---TT-EEEEEEEEEEPHHHHHHHHTTSGGGGGEEEETTEEEEETTTGGGPPP-TT-SEEEEEETTTTEEEEEE--